Protein AF-A0A4Q7YPW6-F1 (afdb_monomer_lite)

Organism: NCBI:txid388466

Structure (mmCIF, N/CA/C/O backbone):
data_AF-A0A4Q7YPW6-F1
#
_entry.id   AF-A0A4Q7YPW6-F1
#
loop_
_atom_site.group_PDB
_atom_site.id
_atom_site.type_symbol
_atom_site.label_atom_id
_atom_site.label_alt_id
_atom_site.label_comp_id
_atom_site.label_asym_id
_atom_site.label_entity_id
_atom_site.label_seq_id
_atom_site.pdbx_PDB_ins_code
_atom_site.Cartn_x
_atom_site.Cartn_y
_atom_site.Cartn_z
_atom_site.occupancy
_atom_site.B_iso_or_equiv
_atom_site.auth_seq_id
_atom_site.auth_comp_id
_atom_site.auth_asym_id
_atom_site.auth_atom_id
_atom_site.pdbx_PDB_model_num
ATOM 1 N N . MET A 1 1 ? 18.526 6.548 -16.603 1.00 66.31 1 MET A N 1
ATOM 2 C CA . MET A 1 1 ? 17.146 7.074 -16.649 1.00 66.31 1 MET A CA 1
ATOM 3 C C . MET A 1 1 ? 16.856 7.678 -15.285 1.00 66.31 1 MET A C 1
ATOM 5 O O . MET A 1 1 ? 17.263 7.056 -14.309 1.00 66.31 1 MET A O 1
ATOM 9 N N . PRO A 1 2 ? 16.297 8.892 -15.190 1.00 85.94 2 PRO A N 1
ATOM 10 C CA . PRO A 1 2 ? 16.031 9.520 -13.901 1.00 85.94 2 PRO A CA 1
ATOM 11 C C . PRO A 1 2 ? 14.899 8.800 -13.155 1.00 85.94 2 PRO A C 1
ATOM 13 O O . PRO A 1 2 ? 13.929 8.340 -13.755 1.00 85.94 2 PRO A O 1
ATOM 16 N N . GLU A 1 3 ? 15.025 8.712 -11.834 1.00 91.25 3 GLU A N 1
ATOM 17 C CA . GLU A 1 3 ? 14.026 8.111 -10.949 1.00 91.25 3 GLU A CA 1
ATOM 18 C C . GLU A 1 3 ? 13.341 9.197 -10.118 1.00 91.25 3 GLU A C 1
ATOM 20 O O . GLU A 1 3 ? 13.977 10.164 -9.694 1.00 91.25 3 GLU A O 1
ATOM 25 N N . ALA A 1 4 ? 12.049 9.022 -9.851 1.00 93.00 4 ALA A N 1
ATOM 26 C CA . ALA A 1 4 ? 11.293 9.876 -8.944 1.00 93.00 4 ALA A CA 1
ATOM 27 C C . ALA A 1 4 ? 10.687 9.046 -7.810 1.00 93.00 4 ALA A C 1
ATOM 29 O O . ALA A 1 4 ? 10.188 7.943 -8.036 1.00 93.00 4 ALA A O 1
ATOM 30 N N . THR A 1 5 ? 10.693 9.605 -6.597 1.00 93.88 5 THR A N 1
ATOM 31 C CA . THR A 1 5 ? 10.008 9.037 -5.428 1.00 93.88 5 THR A CA 1
ATOM 32 C C . THR A 1 5 ? 8.853 9.948 -5.032 1.00 93.88 5 THR A C 1
ATOM 34 O O . THR A 1 5 ? 9.063 11.130 -4.771 1.00 93.88 5 THR A O 1
ATOM 37 N N . ASN A 1 6 ? 7.639 9.404 -4.976 1.00 92.69 6 ASN A N 1
ATOM 38 C CA . ASN A 1 6 ? 6.448 10.092 -4.485 1.00 92.69 6 ASN A CA 1
ATOM 39 C C . ASN A 1 6 ? 6.046 9.508 -3.126 1.00 92.69 6 ASN A C 1
ATOM 41 O O . ASN A 1 6 ? 5.958 8.287 -2.983 1.00 92.69 6 ASN A O 1
ATOM 45 N N . LEU A 1 7 ? 5.803 10.387 -2.153 1.00 92.62 7 LEU A N 1
ATOM 46 C CA . LEU A 1 7 ?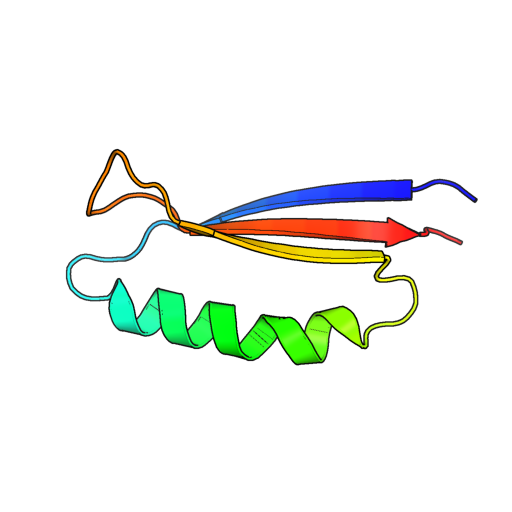 5.340 10.036 -0.820 1.00 92.62 7 LEU A CA 1
ATOM 47 C C . LEU A 1 7 ? 3.991 10.713 -0.558 1.00 92.62 7 LEU A C 1
ATOM 49 O O . LEU A 1 7 ? 3.902 11.941 -0.525 1.00 92.62 7 LEU A O 1
ATOM 53 N N . ALA A 1 8 ? 2.945 9.913 -0.366 1.00 90.81 8 ALA A N 1
ATOM 54 C CA . ALA A 1 8 ? 1.592 10.398 -0.113 1.00 90.81 8 ALA A CA 1
ATOM 55 C C . ALA A 1 8 ? 1.134 10.025 1.299 1.00 90.81 8 ALA A C 1
ATOM 57 O O . ALA A 1 8 ? 1.210 8.861 1.690 1.00 90.81 8 ALA A O 1
ATOM 58 N N . PHE A 1 9 ? 0.618 11.009 2.038 1.00 90.19 9 PHE A N 1
ATOM 59 C CA . PHE A 1 9 ? 0.104 10.847 3.398 1.00 90.19 9 PHE A CA 1
ATOM 60 C C . PHE A 1 9 ? -1.421 10.939 3.394 1.00 90.19 9 PHE A C 1
ATOM 62 O O . PHE A 1 9 ? -1.989 11.931 2.937 1.00 90.19 9 PHE A O 1
ATOM 69 N N . PHE A 1 10 ? -2.091 9.925 3.938 1.00 88.81 10 PHE A N 1
ATOM 70 C CA . PHE A 1 10 ? -3.551 9.862 3.985 1.00 88.81 10 PHE A CA 1
ATOM 71 C C . PHE A 1 10 ? -4.050 9.817 5.417 1.00 88.81 10 PHE A C 1
ATOM 73 O O . PHE A 1 10 ? -3.830 8.822 6.099 1.00 88.81 10 PHE A O 1
ATOM 80 N N . HIS A 1 11 ? -4.793 10.830 5.851 1.00 87.38 11 HIS A N 1
ATOM 81 C CA . HIS A 1 11 ? -5.484 10.793 7.136 1.00 87.38 11 HIS A CA 1
ATOM 82 C C . HIS A 1 11 ? -6.920 10.287 6.960 1.00 87.38 11 HIS A C 1
ATOM 84 O O . HIS A 1 11 ? -7.665 10.766 6.100 1.00 87.38 11 HIS A O 1
ATOM 90 N N . ALA A 1 12 ? -7.318 9.302 7.763 1.00 86.38 12 ALA A N 1
ATOM 91 C CA . ALA A 1 12 ? -8.678 8.790 7.718 1.00 86.38 12 ALA A CA 1
ATOM 92 C C . ALA A 1 12 ? -9.644 9.766 8.390 1.00 86.38 12 ALA A C 1
ATOM 94 O O . ALA A 1 12 ? -9.332 10.391 9.398 1.00 86.38 12 ALA A O 1
ATOM 95 N N . ARG A 1 13 ? -10.878 9.826 7.890 1.00 88.75 13 ARG A N 1
ATOM 96 C CA . ARG A 1 13 ? -11.976 10.405 8.674 1.00 88.75 13 ARG A CA 1
ATOM 97 C C . ARG A 1 13 ? -12.257 9.507 9.884 1.00 88.75 13 ARG A C 1
ATOM 99 O O . ARG A 1 13 ? -12.037 8.295 9.816 1.00 88.75 13 ARG A O 1
ATOM 106 N N . ARG A 1 14 ? -12.800 10.080 10.962 1.00 86.88 14 ARG A N 1
ATOM 107 C CA . ARG A 1 14 ? -13.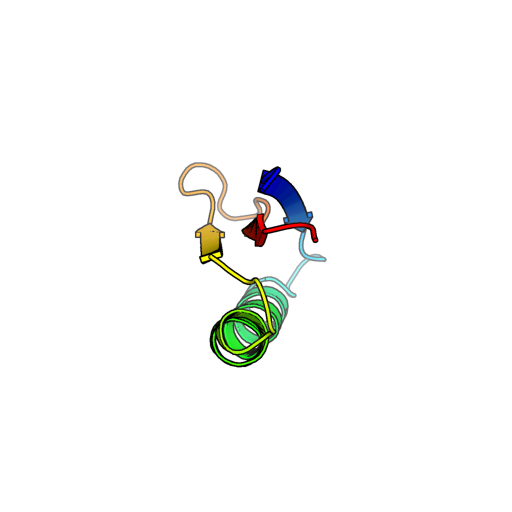179 9.334 12.176 1.00 86.88 14 ARG A CA 1
ATOM 108 C C . ARG A 1 14 ? -14.023 8.103 11.815 1.00 86.88 14 ARG A C 1
ATOM 110 O O . ARG A 1 14 ? -15.017 8.227 11.106 1.00 86.88 14 ARG A O 1
ATOM 117 N N . GLY A 1 15 ? -13.603 6.924 12.276 1.00 88.44 15 GLY A N 1
ATOM 118 C CA . GLY A 1 15 ? -14.259 5.640 11.987 1.00 88.44 15 GLY A CA 1
ATOM 119 C C . GLY A 1 15 ? -13.930 5.003 10.626 1.00 88.44 15 GLY A C 1
ATOM 120 O O . GLY A 1 15 ? -14.214 3.827 10.434 1.00 88.44 15 GLY A O 1
ATOM 121 N N . GLN A 1 16 ? -13.269 5.709 9.700 1.00 89.62 16 GLN A N 1
ATOM 122 C CA . GLN A 1 16 ? -13.015 5.228 8.330 1.00 89.62 16 GLN A CA 1
ATOM 123 C C . GLN A 1 16 ? -11.635 4.585 8.133 1.00 89.62 16 GLN A C 1
ATOM 125 O O . GLN A 1 16 ? -11.235 4.324 7.001 1.00 89.62 16 GLN A O 1
ATOM 130 N N . ARG A 1 17 ? -10.883 4.314 9.205 1.00 84.56 17 ARG A N 1
ATOM 131 C CA . ARG A 1 17 ? -9.501 3.807 9.104 1.00 84.56 17 ARG A CA 1
ATOM 132 C C . ARG A 1 17 ? -9.396 2.473 8.380 1.00 84.56 17 ARG A C 1
ATOM 134 O O . ARG A 1 17 ? -8.564 2.326 7.490 1.00 84.56 17 ARG A O 1
ATOM 141 N N . ALA A 1 18 ? -10.250 1.517 8.740 1.00 87.62 18 ALA A N 1
ATOM 142 C CA . ALA A 1 18 ? -10.266 0.203 8.104 1.00 87.62 18 ALA A CA 1
ATOM 143 C C . ALA A 1 18 ? -10.635 0.309 6.616 1.00 87.62 18 ALA A C 1
ATOM 145 O O . ALA A 1 18 ? -9.968 -0.284 5.774 1.00 87.62 18 ALA A O 1
ATOM 146 N N . ALA A 1 19 ? -11.640 1.130 6.291 1.00 92.12 19 ALA A N 1
ATOM 147 C CA . ALA A 1 19 ? -12.065 1.371 4.916 1.00 92.12 19 ALA A CA 1
ATOM 148 C C . ALA A 1 19 ? -10.961 2.039 4.078 1.00 92.12 19 ALA A C 1
ATOM 150 O O . ALA A 1 19 ? -10.699 1.608 2.958 1.00 92.12 19 ALA A O 1
ATOM 151 N N . LEU A 1 20 ? -10.272 3.045 4.632 1.00 91.12 20 LEU A N 1
ATOM 152 C CA . LEU A 1 20 ? -9.126 3.681 3.981 1.00 91.12 20 LEU A CA 1
ATOM 153 C C . LEU A 1 20 ? -7.993 2.675 3.744 1.00 91.12 20 LEU A C 1
ATOM 155 O O . LEU A 1 20 ? -7.466 2.601 2.638 1.00 91.12 20 LEU A O 1
ATOM 159 N N . GLY A 1 21 ? -7.641 1.882 4.760 1.00 89.81 21 GLY A N 1
ATOM 160 C CA . GLY A 1 21 ? -6.600 0.862 4.652 1.00 89.81 21 GLY A CA 1
ATOM 161 C C . GLY A 1 21 ? -6.912 -0.177 3.574 1.00 89.81 21 GLY A C 1
ATOM 162 O O . GLY A 1 21 ? -6.058 -0.455 2.738 1.00 89.81 21 GLY A O 1
ATOM 163 N N . ALA A 1 22 ? -8.145 -0.688 3.537 1.00 93.00 22 ALA A N 1
ATOM 164 C CA . ALA A 1 22 ? -8.589 -1.628 2.509 1.00 93.00 22 ALA A CA 1
ATOM 165 C C . ALA A 1 22 ? -8.546 -1.010 1.101 1.00 93.00 22 ALA A C 1
ATOM 167 O O . ALA A 1 22 ? -8.056 -1.639 0.164 1.00 93.00 22 ALA A O 1
ATOM 168 N N . ALA A 1 23 ? -8.999 0.240 0.955 1.00 93.62 23 ALA A N 1
ATOM 169 C CA . ALA A 1 23 ? -8.979 0.946 -0.324 1.00 93.62 23 ALA A CA 1
ATOM 170 C C . ALA A 1 23 ? -7.552 1.197 -0.840 1.00 93.62 23 ALA A C 1
ATOM 172 O O . ALA A 1 23 ? -7.308 1.089 -2.040 1.00 93.62 23 ALA A O 1
ATOM 173 N N . LEU A 1 24 ? -6.608 1.520 0.049 1.00 93.38 24 LEU A N 1
ATOM 174 C CA . LEU A 1 24 ? -5.204 1.706 -0.319 1.00 93.38 24 LEU A CA 1
ATOM 175 C C . LEU A 1 24 ? -4.506 0.370 -0.605 1.00 93.38 24 LEU A C 1
ATOM 177 O O . LEU A 1 24 ? -3.765 0.278 -1.580 1.00 93.38 24 LEU A O 1
ATOM 181 N N . ALA A 1 25 ? -4.787 -0.679 0.172 1.00 93.56 25 ALA A N 1
ATOM 182 C CA . ALA A 1 25 ? -4.256 -2.021 -0.072 1.00 93.56 25 ALA A CA 1
ATOM 183 C C . ALA A 1 25 ? -4.686 -2.566 -1.445 1.00 93.56 25 ALA A C 1
ATOM 185 O O . ALA A 1 25 ? -3.866 -3.125 -2.170 1.00 93.56 25 ALA A O 1
ATOM 186 N N . ALA A 1 26 ? -5.936 -2.320 -1.853 1.00 96.06 26 ALA A N 1
ATOM 187 C CA . ALA A 1 26 ? -6.447 -2.716 -3.166 1.00 96.06 26 ALA A CA 1
ATOM 188 C C . ALA A 1 26 ? -5.717 -2.048 -4.351 1.00 96.06 26 ALA A C 1
ATOM 190 O O . ALA A 1 26 ? -5.809 -2.539 -5.473 1.00 96.06 26 ALA A O 1
ATOM 191 N N . ARG A 1 27 ? -4.986 -0.946 -4.125 1.00 94.44 27 ARG A N 1
ATOM 192 C CA . ARG A 1 27 ? -4.190 -0.264 -5.161 1.00 94.44 27 ARG A CA 1
ATOM 193 C C . ARG A 1 27 ? -2.777 -0.814 -5.311 1.00 94.44 27 ARG A C 1
ATOM 195 O O . ARG A 1 27 ? -2.148 -0.540 -6.325 1.00 94.44 27 ARG A O 1
ATOM 202 N N . VAL A 1 28 ? -2.286 -1.584 -4.339 1.00 94.12 28 VAL A N 1
ATOM 203 C CA . VAL A 1 28 ? -0.885 -2.020 -4.308 1.00 94.12 28 VAL A CA 1
ATOM 204 C C . VAL A 1 28 ? -0.529 -2.837 -5.544 1.00 94.12 28 VAL A C 1
ATOM 206 O O . VAL A 1 28 ? 0.369 -2.452 -6.288 1.00 94.12 28 VAL A O 1
ATOM 209 N N . GLU A 1 29 ? -1.253 -3.925 -5.795 1.00 95.25 29 GLU A N 1
ATOM 210 C CA . GLU A 1 29 ? -0.960 -4.803 -6.932 1.00 95.25 29 GLU A CA 1
ATOM 211 C C . GLU A 1 29 ? -1.188 -4.119 -8.290 1.00 95.25 29 GLU A C 1
ATOM 213 O O . GLU A 1 29 ? -0.273 -4.146 -9.112 1.00 95.25 29 GLU A O 1
ATOM 218 N N . PRO A 1 30 ? -2.311 -3.411 -8.537 1.00 96.06 30 PRO A N 1
ATOM 219 C CA . PRO A 1 30 ? -2.482 -2.661 -9.780 1.00 96.06 30 PRO A CA 1
ATOM 220 C C . PRO A 1 30 ? -1.367 -1.642 -10.038 1.00 96.06 30 PRO A C 1
ATOM 222 O O . PRO A 1 30 ? -0.861 -1.575 -11.154 1.00 96.06 30 PRO A O 1
ATOM 225 N N . THR A 1 31 ? -0.946 -0.882 -9.021 1.00 94.75 31 THR A N 1
ATOM 226 C CA . THR A 1 31 ? 0.093 0.139 -9.200 1.00 94.75 31 THR A CA 1
ATOM 227 C C . THR A 1 31 ? 1.473 -0.465 -9.428 1.00 94.75 31 THR A C 1
ATOM 229 O O . THR A 1 31 ? 2.248 0.083 -10.209 1.00 94.75 31 THR A O 1
ATOM 232 N N . ARG A 1 32 ? 1.778 -1.620 -8.827 1.00 95.19 32 ARG A N 1
ATOM 233 C CA . ARG A 1 32 ? 3.027 -2.353 -9.098 1.00 95.19 32 ARG A CA 1
ATOM 234 C C . ARG A 1 32 ? 3.138 -2.842 -10.541 1.00 95.19 32 ARG A C 1
ATOM 236 O O . ARG A 1 32 ? 4.250 -2.991 -11.031 1.00 95.19 32 ARG A O 1
ATOM 243 N N . LEU A 1 33 ? 2.010 -3.074 -11.212 1.00 95.56 33 LEU A N 1
ATOM 244 C CA . LEU A 1 33 ? 1.962 -3.493 -12.615 1.00 95.56 33 LEU A CA 1
ATOM 245 C C . LEU A 1 33 ? 2.068 -2.322 -13.606 1.00 95.56 33 LEU A C 1
ATOM 247 O O . LEU A 1 33 ? 2.168 -2.550 -14.812 1.00 95.56 33 LEU A O 1
ATOM 251 N N . GLU A 1 34 ? 2.037 -1.072 -13.137 1.00 94.75 34 GLU A N 1
ATOM 252 C CA . GLU A 1 34 ? 2.174 0.097 -14.005 1.00 94.75 34 GLU A CA 1
ATOM 253 C C . GLU A 1 34 ? 3.581 0.172 -14.617 1.00 94.75 34 GLU A C 1
ATOM 255 O O . GLU A 1 34 ? 4.593 -0.040 -13.945 1.00 94.75 34 GLU A O 1
ATOM 260 N N . ALA A 1 35 ? 3.657 0.540 -15.898 1.00 93.69 35 ALA A N 1
ATOM 261 C CA . ALA A 1 35 ? 4.930 0.704 -16.589 1.00 93.69 35 ALA A CA 1
ATOM 262 C C . ALA A 1 35 ? 5.826 1.726 -15.867 1.00 93.69 35 ALA A C 1
ATOM 264 O O . ALA A 1 35 ? 5.414 2.847 -15.567 1.00 93.69 35 ALA A O 1
ATOM 265 N N . GLY A 1 36 ? 7.065 1.320 -15.593 1.00 93.12 36 GLY A N 1
ATOM 266 C CA . GLY A 1 36 ? 8.047 2.135 -14.885 1.00 93.12 36 GLY A CA 1
ATOM 267 C C . GLY A 1 36 ? 7.888 2.158 -13.365 1.00 93.12 36 GLY A C 1
ATOM 268 O O . GLY A 1 36 ? 8.729 2.759 -12.703 1.00 93.12 36 GLY A O 1
ATOM 269 N N . CYS A 1 37 ? 6.871 1.510 -12.782 1.00 94.25 37 CYS A N 1
AT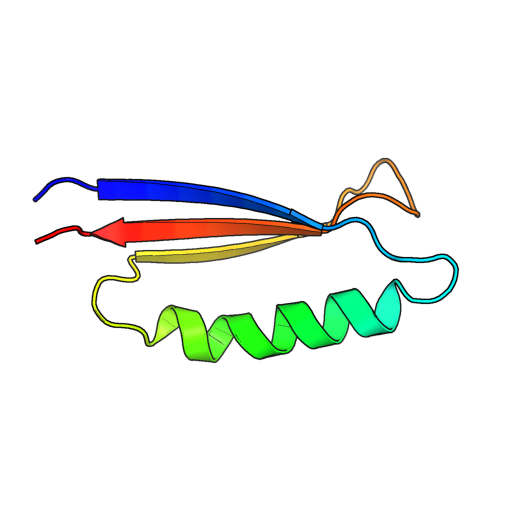OM 270 C CA . CYS A 1 37 ? 6.793 1.359 -11.332 1.00 94.25 37 CYS A CA 1
ATOM 271 C C . CYS A 1 37 ? 7.920 0.440 -10.837 1.00 94.25 37 CYS A C 1
ATOM 273 O O . CYS A 1 37 ? 7.981 -0.736 -11.185 1.00 94.25 37 CYS A O 1
ATOM 275 N N . LEU A 1 38 ? 8.809 0.983 -10.005 1.00 94.38 38 LEU A N 1
ATOM 276 C CA . LEU A 1 38 ? 9.935 0.249 -9.422 1.00 94.38 38 LEU A CA 1
ATOM 277 C C . LEU A 1 38 ? 9.554 -0.359 -8.070 1.00 94.38 38 LEU A C 1
ATOM 279 O O . LEU A 1 38 ? 9.933 -1.484 -7.758 1.00 94.38 38 LEU A O 1
ATOM 283 N N . ASN A 1 39 ? 8.790 0.379 -7.263 1.00 93.25 39 ASN A N 1
ATOM 284 C CA . ASN A 1 39 ? 8.149 -0.135 -6.058 1.00 93.25 39 ASN A CA 1
ATOM 285 C C . ASN A 1 39 ? 6.910 0.688 -5.693 1.00 93.25 39 ASN A C 1
ATOM 287 O O . ASN A 1 39 ? 6.794 1.871 -6.026 1.00 93.25 39 ASN A O 1
ATOM 291 N N . TYR A 1 40 ? 6.005 0.039 -4.966 1.00 95.38 40 TYR A N 1
ATOM 292 C CA . TYR A 1 40 ? 4.874 0.675 -4.310 1.00 95.38 40 TYR A CA 1
ATOM 293 C C . TYR A 1 40 ? 4.667 0.025 -2.945 1.00 95.38 40 TYR A C 1
ATOM 295 O O . TYR A 1 40 ? 4.333 -1.165 -2.866 1.00 95.38 40 TYR A O 1
ATOM 303 N N . ASP A 1 41 ? 4.901 0.805 -1.896 1.00 93.31 41 ASP A N 1
ATOM 304 C CA . ASP A 1 41 ? 4.903 0.355 -0.509 1.00 93.31 41 ASP A CA 1
ATOM 305 C C . ASP A 1 41 ? 3.842 1.113 0.287 1.00 93.31 41 ASP A C 1
ATOM 307 O O . ASP A 1 41 ? 3.727 2.337 0.191 1.00 93.31 41 ASP A O 1
ATOM 311 N N . LEU A 1 42 ? 3.055 0.372 1.068 1.00 92.88 42 LEU A N 1
ATOM 312 C CA . LEU A 1 42 ? 2.030 0.919 1.947 1.00 92.88 42 LEU A CA 1
ATOM 313 C C . LEU A 1 42 ? 2.468 0.745 3.400 1.00 92.88 42 LEU A C 1
ATOM 315 O O . LEU A 1 42 ? 2.599 -0.377 3.887 1.00 92.88 42 LEU A O 1
ATOM 319 N N . HIS A 1 43 ? 2.665 1.855 4.101 1.00 89.75 43 HIS A N 1
ATOM 320 C CA . HIS A 1 43 ? 3.070 1.877 5.499 1.00 89.75 43 HIS A CA 1
ATOM 321 C C . HIS A 1 43 ? 1.936 2.397 6.373 1.00 89.75 43 HIS A C 1
ATOM 323 O O . HIS A 1 43 ? 1.174 3.289 5.994 1.00 89.75 43 HIS A O 1
ATOM 329 N N . ARG A 1 44 ? 1.852 1.860 7.585 1.00 83.75 44 ARG A N 1
ATOM 330 C CA . ARG A 1 44 ? 0.943 2.331 8.624 1.00 83.75 44 ARG A CA 1
ATOM 331 C C . ARG A 1 44 ? 1.779 2.809 9.800 1.00 83.75 44 ARG A C 1
ATOM 333 O O . ARG A 1 44 ? 2.677 2.089 10.227 1.00 83.75 44 ARG A O 1
ATOM 340 N N . SER A 1 45 ? 1.473 3.996 10.318 1.00 81.06 45 SER A N 1
ATOM 341 C CA . SER A 1 45 ? 2.093 4.469 11.557 1.00 81.06 45 SER A CA 1
ATOM 342 C C . SER A 1 45 ? 1.784 3.513 12.712 1.00 81.06 45 SER A C 1
ATOM 344 O O . SER A 1 45 ? 0.649 3.043 12.855 1.00 81.06 45 SER A O 1
ATOM 346 N N . VAL A 1 46 ? 2.809 3.221 13.510 1.00 79.88 46 VAL A N 1
ATOM 347 C CA . VAL A 1 46 ? 2.722 2.374 14.708 1.00 79.88 46 VAL A CA 1
ATOM 348 C C . VAL A 1 46 ? 2.517 3.192 15.983 1.00 79.88 46 VAL A C 1
ATOM 350 O O . VAL A 1 46 ? 1.975 2.664 16.948 1.00 79.88 46 VAL A O 1
ATOM 353 N N . ASP A 1 47 ? 2.878 4.476 15.958 1.00 78.81 47 ASP A N 1
ATOM 354 C CA . ASP A 1 47 ? 2.856 5.357 17.132 1.00 78.81 47 ASP A CA 1
ATOM 355 C C . ASP A 1 47 ? 1.516 6.075 17.323 1.00 78.81 47 ASP A C 1
ATOM 357 O O . ASP A 1 47 ? 1.200 6.536 18.416 1.00 78.81 47 ASP A O 1
ATOM 361 N N . ASP A 1 48 ? 0.706 6.161 16.268 1.00 68.56 48 ASP A N 1
ATOM 362 C CA . ASP A 1 48 ? -0.595 6.817 16.316 1.00 68.56 48 ASP A CA 1
ATOM 363 C C . ASP A 1 48 ? -1.665 5.904 15.693 1.00 68.56 48 ASP A C 1
ATOM 365 O O . ASP A 1 48 ? -1.673 5.558 14.504 1.00 68.56 48 ASP A O 1
ATOM 369 N N . ALA A 1 49 ? -2.586 5.470 16.552 1.00 62.31 49 ALA A N 1
ATOM 370 C CA . ALA A 1 49 ? -3.681 4.585 16.192 1.00 62.31 49 ALA A CA 1
ATOM 371 C C . ALA A 1 49 ? -4.691 5.241 15.242 1.00 62.31 49 ALA A C 1
ATOM 373 O O . ALA A 1 49 ? -5.453 4.497 14.631 1.00 62.31 49 ALA A O 1
ATOM 374 N N . ASP A 1 50 ? -4.653 6.564 15.066 1.00 63.72 50 ASP A N 1
ATOM 375 C CA . ASP A 1 50 ? -5.408 7.353 14.093 1.00 63.72 50 ASP A CA 1
ATOM 376 C C . ASP A 1 50 ? -4.550 7.860 12.919 1.00 63.72 50 ASP A C 1
ATOM 378 O O . ASP A 1 50 ? -5.090 8.379 11.936 1.00 63.72 50 ASP A O 1
ATOM 382 N N . ALA A 1 51 ? -3.234 7.625 12.948 1.00 64.19 51 ALA A N 1
ATOM 383 C CA . ALA A 1 51 ? -2.300 8.228 12.003 1.00 64.19 51 ALA A CA 1
ATOM 384 C C . ALA A 1 51 ? -2.441 7.768 10.556 1.00 64.19 51 ALA A C 1
ATOM 386 O O . ALA A 1 51 ? -3.072 6.758 10.208 1.00 64.19 51 ALA A O 1
ATOM 387 N N . ALA A 1 52 ? -1.769 8.579 9.739 1.00 62.22 52 ALA A N 1
ATOM 388 C CA . ALA A 1 52 ? -1.717 8.507 8.307 1.00 62.22 52 ALA A CA 1
ATOM 389 C C . ALA A 1 52 ? -1.253 7.144 7.783 1.00 62.22 52 ALA A C 1
ATOM 391 O O . ALA A 1 52 ? -0.318 6.529 8.302 1.00 62.22 52 ALA A O 1
ATOM 392 N N . VAL A 1 53 ? -1.894 6.704 6.705 1.00 75.12 53 VAL A N 1
ATOM 393 C CA . VAL A 1 53 ? -1.340 5.668 5.837 1.00 75.12 53 VAL A CA 1
ATOM 394 C C . VAL A 1 53 ? -0.394 6.362 4.862 1.00 75.12 53 VAL A C 1
ATOM 396 O O . VAL A 1 53 ? -0.763 7.383 4.279 1.00 75.12 53 VAL A O 1
ATOM 399 N N . ILE A 1 54 ? 0.823 5.845 4.716 1.00 78.75 54 ILE A N 1
ATOM 400 C CA . ILE A 1 54 ? 1.843 6.409 3.831 1.00 78.75 54 ILE A CA 1
ATOM 401 C C . ILE A 1 54 ? 1.988 5.485 2.632 1.00 78.75 54 ILE A C 1
ATOM 403 O O . ILE A 1 54 ? 2.242 4.296 2.808 1.00 78.75 54 ILE A O 1
ATOM 407 N N . ALA A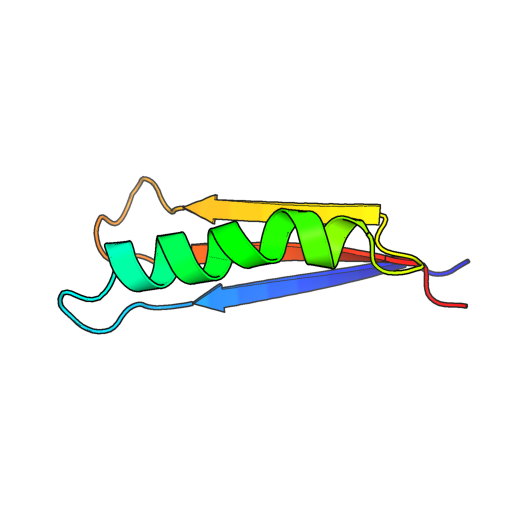 1 55 ? 1.833 6.022 1.427 1.00 83.12 55 ALA A N 1
ATOM 408 C CA . ALA A 1 55 ? 2.155 5.307 0.201 1.00 83.12 55 ALA A CA 1
ATOM 409 C C . ALA A 1 55 ? 3.450 5.864 -0.393 1.00 83.12 55 ALA A C 1
ATOM 411 O O . ALA A 1 55 ? 3.530 7.059 -0.689 1.00 83.12 55 ALA A O 1
ATOM 412 N N . THR A 1 56 ? 4.437 4.994 -0.584 1.00 84.69 56 THR A N 1
ATOM 413 C CA . THR A 1 56 ? 5.705 5.314 -1.245 1.00 84.69 56 THR A CA 1
ATOM 414 C C . THR A 1 56 ? 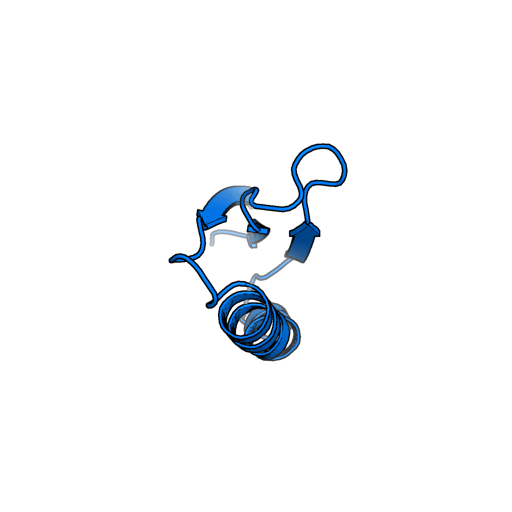5.696 4.696 -2.632 1.00 84.69 56 THR A C 1
ATOM 416 O O . THR A 1 56 ? 5.523 3.487 -2.754 1.00 84.69 56 THR A O 1
ATOM 419 N N . ARG A 1 57 ? 5.902 5.497 -3.678 1.00 89.25 57 ARG A N 1
ATOM 420 C CA . ARG A 1 57 ? 6.008 5.016 -5.063 1.00 89.25 57 ARG A CA 1
ATOM 421 C C . ARG A 1 57 ? 7.313 5.482 -5.677 1.00 89.25 57 ARG A C 1
ATOM 423 O O . ARG A 1 57 ? 7.521 6.693 -5.761 1.00 89.25 57 ARG A O 1
ATOM 430 N N . ARG A 1 58 ? 8.144 4.563 -6.172 1.00 87.69 58 ARG A N 1
ATOM 431 C CA . ARG A 1 58 ? 9.237 4.928 -7.086 1.00 87.69 58 ARG A CA 1
ATOM 432 C C . ARG A 1 58 ? 8.882 4.586 -8.512 1.00 87.69 58 ARG A C 1
ATOM 434 O O . ARG A 1 58 ? 8.342 3.516 -8.786 1.00 87.69 58 ARG A O 1
ATOM 441 N N . ILE A 1 59 ? 9.208 5.505 -9.407 1.00 90.69 59 ILE A N 1
ATOM 442 C CA . ILE A 1 59 ? 8.980 5.360 -10.837 1.00 90.69 59 ILE A CA 1
ATOM 443 C C . ILE A 1 59 ? 10.225 5.769 -11.619 1.00 90.69 59 ILE A C 1
ATOM 445 O O . ILE A 1 59 ? 10.850 6.787 -11.315 1.00 90.69 59 ILE A O 1
ATOM 449 N N . SER A 1 60 ? 10.562 4.987 -12.639 1.00 89.19 60 SER A N 1
ATOM 450 C CA . SER A 1 60 ? 11.501 5.397 -13.679 1.00 89.19 60 SER A CA 1
ATOM 451 C C . SER A 1 60 ? 10.808 6.370 -14.634 1.00 89.19 60 SER A C 1
ATOM 453 O O . SER A 1 60 ? 9.773 6.028 -15.212 1.00 8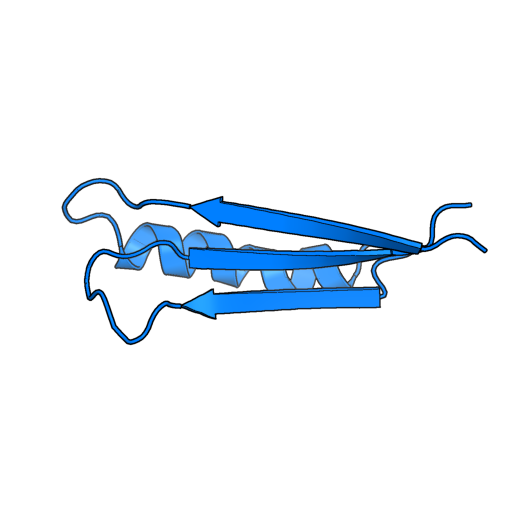9.19 60 SER A O 1
ATOM 455 N N . CYS A 1 61 ? 11.372 7.559 -14.822 1.00 75.50 61 CYS A N 1
ATOM 456 C CA . CYS A 1 61 ? 10.918 8.496 -15.845 1.00 75.50 61 CYS A CA 1
ATOM 457 C C . CYS A 1 61 ? 11.660 8.200 -17.166 1.00 75.50 61 CYS A C 1
ATOM 459 O O . CYS A 1 61 ? 12.867 7.927 -17.112 1.00 75.50 61 CYS A O 1
ATOM 461 N N . PRO A 1 62 ? 10.980 8.219 -18.325 1.00 71.25 62 PRO A N 1
ATOM 462 C CA . PRO A 1 62 ? 11.648 8.186 -19.624 1.00 71.25 62 PRO A CA 1
ATOM 463 C C . PRO A 1 62 ? 12.566 9.397 -19.838 1.00 71.25 62 PRO A C 1
ATOM 465 O O . PRO A 1 62 ? 12.282 10.481 -19.276 1.00 71.25 62 PRO A O 1
#

InterPro domains:
  IPR007138 Antibiotic biosynthesis monooxygenase domain [PF03992] (6-56)
  IPR011008 Dimeric alpha-beta barrel [SSF54909] (5-54)

Secondary structure (DSSP, 8-state):
--EEEEEEEEPPPTT-HHHHHHHHHHHHHHHHTSTTEEEEEEEE-SS-TTPPEEEEEEEE--

pLDDT: mean 87.06, std 9.21, range [62.22, 96.06]

Radius of gyration: 13.02 Å; chains: 1; bounding box: 31×16×37 Å

Sequence (62 aa):
MPEATNLAFFHARRGQRAALGAALAARVEPTRLEAGCLNYDLHRSVDDADAAVIATRRISCP

Foldseek 3Di:
DDKDKDKDWDFDDVPCVVVVVVVLVVVQVVQCPDAFWPHWDWDDDPVDPRGIIMIITMGDDD